Protein AF-B0Y4Z9-F1 (afdb_monomer)

Structure (mmCIF, N/CA/C/O backbone):
data_AF-B0Y4Z9-F1
#
_entry.id   AF-B0Y4Z9-F1
#
loop_
_atom_site.group_PDB
_atom_site.id
_atom_site.type_symbol
_atom_site.label_atom_id
_atom_site.label_alt_id
_atom_site.label_comp_id
_atom_site.label_asym_id
_atom_site.label_entity_id
_atom_site.label_seq_id
_atom_site.pdbx_PDB_ins_code
_atom_site.Cartn_x
_atom_site.Cartn_y
_atom_site.Cartn_z
_atom_site.occupancy
_atom_site.B_iso_or_equiv
_atom_site.auth_seq_id
_atom_site.auth_comp_id
_atom_site.auth_asym_id
_atom_site.auth_atom_id
_atom_site.pdbx_PDB_model_num
ATOM 1 N N . MET A 1 1 ? -0.821 -5.730 -24.242 1.00 44.69 1 MET A N 1
ATOM 2 C CA . MET A 1 1 ? -1.297 -4.709 -23.284 1.00 44.69 1 MET A CA 1
ATOM 3 C C . MET A 1 1 ? -0.772 -5.100 -21.916 1.00 44.69 1 MET A C 1
ATOM 5 O O . MET A 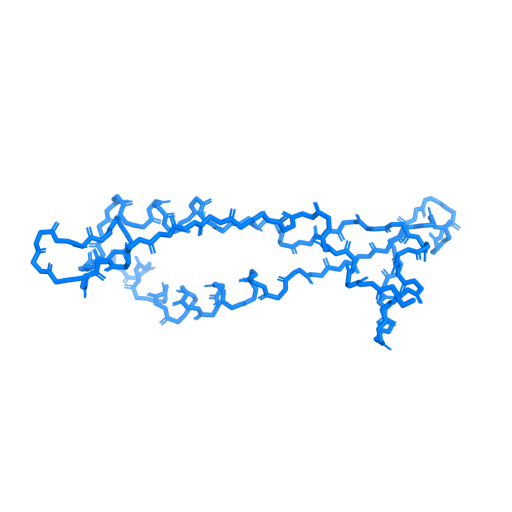1 1 ? -1.260 -6.067 -21.350 1.00 44.69 1 MET A O 1
ATOM 9 N N . GLY A 1 2 ? 0.310 -4.466 -21.462 1.00 55.00 2 GLY A N 1
ATOM 10 C CA . GLY A 1 2 ? 0.877 -4.750 -20.145 1.00 55.00 2 GLY A CA 1
ATOM 11 C C . GLY A 1 2 ? 0.027 -4.070 -19.082 1.00 55.00 2 GLY A C 1
ATOM 12 O O . GLY A 1 2 ? -0.102 -2.851 -19.103 1.00 55.00 2 GLY A O 1
ATOM 13 N N . LEU A 1 3 ? -0.588 -4.862 -18.209 1.00 69.44 3 LEU A N 1
ATOM 14 C CA . LEU A 1 3 ? -1.225 -4.368 -16.991 1.00 69.44 3 LEU A CA 1
ATOM 15 C C . LEU A 1 3 ? -0.150 -3.734 -16.081 1.00 69.44 3 LEU A C 1
ATOM 17 O O . LEU A 1 3 ? 1.046 -3.968 -16.279 1.00 69.44 3 LEU A O 1
ATOM 21 N N . ALA A 1 4 ? -0.564 -2.894 -15.129 1.00 72.06 4 ALA A N 1
ATOM 22 C CA . ALA A 1 4 ? 0.349 -2.177 -14.234 1.00 72.06 4 ALA A CA 1
ATOM 23 C C . 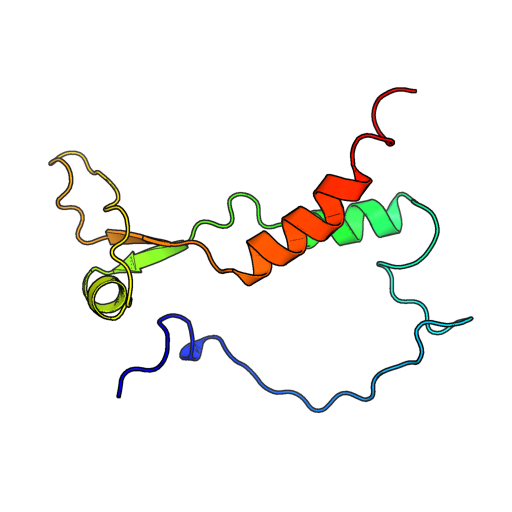ALA A 1 4 ? 1.346 -3.134 -13.529 1.00 72.06 4 ALA A C 1
ATOM 25 O O . ALA A 1 4 ? 0.981 -4.281 -13.273 1.00 72.06 4 ALA A O 1
ATOM 26 N N . PRO A 1 5 ? 2.568 -2.694 -13.159 1.00 72.31 5 PRO A N 1
ATOM 27 C CA . PRO A 1 5 ? 3.619 -3.567 -12.605 1.00 72.31 5 PRO A CA 1
ATOM 28 C C . PRO A 1 5 ? 3.287 -4.380 -11.342 1.00 72.31 5 PRO A C 1
ATOM 30 O O . PRO A 1 5 ? 4.081 -5.228 -10.970 1.00 72.31 5 PRO A O 1
ATOM 33 N N . ALA A 1 6 ? 2.161 -4.118 -10.673 1.00 79.38 6 ALA A N 1
ATOM 34 C CA . ALA A 1 6 ? 1.708 -4.854 -9.488 1.00 79.38 6 ALA A CA 1
ATOM 35 C C . ALA A 1 6 ? 0.421 -5.668 -9.735 1.00 79.38 6 ALA A C 1
ATOM 37 O O . ALA A 1 6 ? -0.238 -6.098 -8.789 1.00 79.38 6 ALA A O 1
ATOM 38 N N . GLN A 1 7 ? 0.012 -5.852 -10.992 1.00 82.88 7 GLN A N 1
ATOM 39 C CA . GLN A 1 7 ? -1.245 -6.519 -11.342 1.00 82.88 7 GLN A CA 1
ATOM 40 C C . GLN A 1 7 ? -1.343 -7.941 -10.772 1.00 82.88 7 GLN A C 1
ATOM 42 O O . GLN A 1 7 ? -2.391 -8.378 -10.301 1.00 82.88 7 GLN A O 1
ATOM 47 N N . ASP A 1 8 ? -0.239 -8.664 -10.827 1.00 84.44 8 ASP A N 1
ATOM 48 C CA . ASP A 1 8 ? -0.038 -10.022 -10.341 1.00 84.44 8 ASP A CA 1
ATOM 49 C C . ASP A 1 8 ? -0.091 -10.137 -8.809 1.00 84.44 8 ASP A C 1
ATOM 51 O O . ASP A 1 8 ? -0.274 -11.242 -8.288 1.00 84.44 8 ASP A O 1
ATOM 55 N N . ALA A 1 9 ? -0.046 -9.017 -8.080 1.00 83.38 9 ALA A N 1
ATOM 56 C CA . ALA A 1 9 ? -0.309 -8.969 -6.643 1.00 83.38 9 ALA A CA 1
ATOM 57 C C . ALA A 1 9 ? -1.811 -8.880 -6.301 1.00 83.38 9 ALA A C 1
ATOM 59 O O . ALA A 1 9 ? -2.199 -9.152 -5.165 1.00 83.38 9 ALA A O 1
ATOM 60 N N . ILE A 1 10 ? -2.681 -8.540 -7.261 1.00 85.00 10 ILE A N 1
ATOM 61 C CA . ILE A 1 10 ? -4.111 -8.326 -6.996 1.00 85.00 10 ILE A CA 1
ATOM 62 C C . ILE A 1 10 ? -4.816 -9.663 -6.730 1.00 85.00 10 ILE A C 1
ATOM 64 O O . ILE A 1 10 ? -4.669 -10.637 -7.474 1.00 85.00 10 ILE A O 1
ATOM 68 N N . ARG A 1 11 ? -5.611 -9.716 -5.657 1.00 89.31 11 ARG A N 1
ATOM 69 C CA . ARG A 1 11 ? -6.491 -10.841 -5.311 1.00 89.31 11 ARG A CA 1
ATOM 70 C C . ARG A 1 11 ? -7.881 -10.301 -4.994 1.00 89.31 11 ARG A C 1
ATOM 72 O O . ARG A 1 11 ? -8.012 -9.338 -4.245 1.00 89.31 11 ARG A O 1
ATOM 79 N N . TYR A 1 12 ? -8.913 -10.930 -5.548 1.00 91.00 12 TYR A N 1
ATOM 80 C CA . TYR A 1 12 ? -10.302 -10.528 -5.337 1.00 91.00 12 TYR A CA 1
ATOM 81 C C . TYR A 1 12 ? -10.959 -11.423 -4.290 1.00 91.00 12 TYR A C 1
ATOM 83 O O . TYR A 1 12 ? -10.784 -12.641 -4.308 1.00 91.00 12 TYR A O 1
ATOM 91 N N . LYS A 1 13 ? -11.742 -10.817 -3.398 1.00 93.50 13 LYS A N 1
ATOM 92 C CA . LYS A 1 13 ? -12.616 -11.529 -2.466 1.00 93.50 13 LYS A CA 1
ATOM 93 C C . LYS A 1 13 ? -13.977 -10.850 -2.410 1.00 93.50 13 LYS A C 1
ATOM 95 O O . LYS A 1 13 ? -14.056 -9.624 -2.413 1.00 93.50 13 LYS A O 1
ATOM 100 N N . ASN A 1 14 ? -15.030 -11.654 -2.311 1.00 95.81 14 ASN A N 1
ATOM 101 C CA . ASN A 1 14 ? -16.362 -11.144 -2.013 1.00 95.81 14 ASN A CA 1
ATOM 102 C C . ASN A 1 14 ? -16.438 -10.849 -0.516 1.00 95.81 14 ASN A C 1
ATOM 104 O O . ASN A 1 14 ? -16.165 -11.724 0.305 1.00 95.81 14 ASN A O 1
ATOM 108 N N . VAL A 1 15 ? -16.789 -9.615 -0.170 1.00 91.12 15 VAL A N 1
ATOM 109 C CA . VAL A 1 15 ? -16.980 -9.178 1.214 1.00 91.12 15 VAL A CA 1
ATOM 110 C C . VAL A 1 15 ? -18.315 -8.465 1.336 1.00 91.12 15 VAL A C 1
ATOM 112 O O . VAL A 1 15 ? -18.727 -7.745 0.429 1.00 91.12 15 VAL A O 1
ATOM 115 N N . VAL A 1 16 ? -18.988 -8.667 2.465 1.00 91.19 16 VAL A N 1
ATOM 116 C CA . VAL A 1 16 ? -20.135 -7.849 2.856 1.00 91.19 16 VAL A CA 1
ATOM 117 C C . VAL A 1 16 ? -19.585 -6.678 3.661 1.00 91.19 16 VAL A C 1
ATOM 119 O O . VAL A 1 16 ? -18.906 -6.889 4.664 1.00 91.19 16 VAL A O 1
ATOM 122 N N . PHE A 1 17 ? -19.844 -5.453 3.210 1.00 88.56 17 PHE A N 1
ATOM 123 C CA . PHE A 1 17 ? -19.458 -4.260 3.957 1.00 88.56 17 PHE A CA 1
ATOM 124 C C . PHE A 1 17 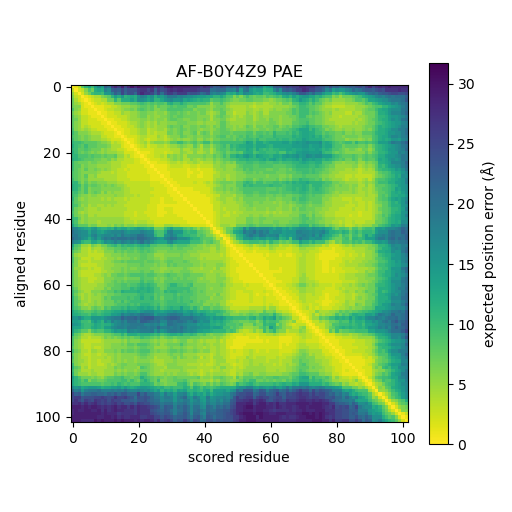? -20.351 -4.121 5.187 1.00 88.56 17 PHE A C 1
ATOM 126 O O . PHE A 1 17 ? -21.578 -4.167 5.084 1.00 88.56 17 PHE A O 1
ATOM 133 N N . ASN A 1 18 ? -19.727 -3.972 6.351 1.00 88.62 18 ASN A N 1
ATOM 134 C CA . ASN A 1 18 ? -20.435 -3.619 7.569 1.00 88.62 18 ASN A CA 1
ATOM 135 C C . ASN A 1 18 ? -20.656 -2.100 7.620 1.00 88.62 18 ASN A C 1
ATOM 137 O O . ASN A 1 18 ? -20.033 -1.336 6.883 1.00 88.62 18 ASN A O 1
ATOM 141 N N . SER A 1 19 ? -21.588 -1.657 8.461 1.00 89.44 19 SER A N 1
ATOM 142 C CA . SER A 1 19 ? -21.985 -0.247 8.488 1.00 89.44 19 SER A CA 1
ATOM 143 C C . SER A 1 19 ? -20.944 0.667 9.153 1.00 89.44 19 SER A C 1
ATOM 145 O O . SER A 1 19 ? -21.000 1.880 8.976 1.00 89.44 19 SER A O 1
ATOM 147 N N . GLY A 1 20 ? -20.010 0.099 9.926 1.00 88.12 20 GLY A N 1
ATOM 148 C CA . GLY A 1 20 ? -19.042 0.844 10.737 1.00 88.12 20 GLY A CA 1
ATOM 149 C C . GLY A 1 20 ? -19.637 1.487 11.998 1.00 88.12 20 GLY A C 1
ATOM 150 O O . GLY A 1 20 ? -18.932 2.202 12.710 1.00 88.12 20 GLY A O 1
ATOM 151 N N . TRP A 1 21 ? -20.916 1.241 12.301 1.00 88.44 21 TRP A N 1
ATOM 152 C CA . TRP A 1 21 ? -21.613 1.800 13.463 1.00 88.44 21 TRP A CA 1
ATOM 153 C C . TRP A 1 21 ? -21.777 0.780 14.592 1.00 88.44 21 TRP A C 1
ATOM 155 O O . TRP A 1 21 ? -21.776 -0.426 14.365 1.00 88.44 21 TRP A O 1
ATOM 165 N N . GLY A 1 22 ? -21.961 1.278 15.819 1.00 87.94 22 GLY A N 1
ATOM 166 C CA . GLY A 1 22 ? -22.221 0.436 16.988 1.00 87.94 22 GLY A CA 1
ATOM 167 C C . GLY A 1 22 ? -21.098 -0.567 17.257 1.00 87.94 22 GLY A C 1
ATOM 168 O O . GLY A 1 22 ? -19.936 -0.177 17.389 1.00 87.94 22 GLY A O 1
ATOM 169 N N . ASP A 1 23 ? -21.468 -1.842 17.329 1.00 88.19 23 ASP A N 1
ATOM 170 C CA . ASP A 1 23 ? -20.594 -3.006 17.508 1.00 88.19 23 ASP A CA 1
ATOM 171 C C . ASP A 1 23 ? -19.892 -3.455 16.211 1.00 88.19 23 ASP A C 1
ATOM 173 O O . ASP A 1 23 ? -19.040 -4.337 16.242 1.00 88.19 23 ASP A O 1
ATOM 177 N N . GLN A 1 24 ? -20.192 -2.825 15.071 1.00 90.75 24 GLN A N 1
ATOM 178 C CA . GLN A 1 24 ? -19.593 -3.143 13.770 1.00 90.75 24 GLN A CA 1
ATOM 179 C C . GLN A 1 24 ? -18.337 -2.321 13.448 1.00 90.75 24 GLN A C 1
ATOM 181 O O . GLN A 1 24 ? -17.880 -2.308 12.301 1.00 90.75 24 GLN A O 1
ATOM 186 N N . LYS A 1 25 ? -17.785 -1.600 14.428 1.00 90.38 25 LYS A N 1
ATOM 187 C CA . LYS A 1 25 ? -16.543 -0.841 14.259 1.00 90.38 25 LYS A CA 1
ATOM 188 C C . LYS A 1 25 ? -15.368 -1.786 14.018 1.00 90.38 25 LYS A C 1
ATOM 190 O O . LYS A 1 25 ? -15.221 -2.798 14.694 1.00 90.38 25 LYS A O 1
ATOM 195 N N . SER A 1 26 ? -14.515 -1.438 13.059 1.00 90.25 26 SER A N 1
ATOM 196 C CA . SER A 1 26 ? -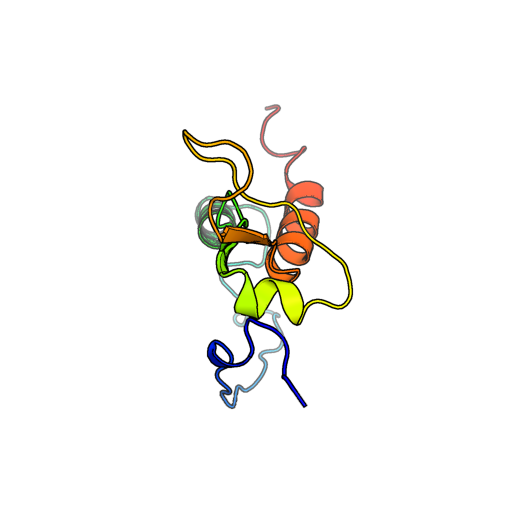13.221 -2.110 12.896 1.00 90.25 26 SER A CA 1
ATOM 197 C C . SER A 1 26 ? -12.230 -1.663 13.973 1.00 90.25 26 SER A C 1
ATOM 199 O O . SER A 1 26 ? -12.414 -0.600 14.565 1.00 90.25 26 SER A O 1
ATOM 201 N N . ILE A 1 27 ? -11.125 -2.395 14.120 1.00 92.00 27 ILE A N 1
ATOM 202 C CA . ILE A 1 27 ? -9.998 -2.028 14.997 1.00 92.00 27 ILE A CA 1
ATOM 203 C C . ILE A 1 27 ? -9.397 -0.648 14.678 1.00 92.00 27 ILE A C 1
ATOM 205 O O . ILE A 1 27 ? -8.772 -0.039 15.529 1.00 92.00 27 ILE A O 1
ATOM 209 N N . TYR A 1 28 ? -9.624 -0.126 13.468 1.00 88.50 28 TYR A N 1
ATOM 210 C CA . TYR A 1 28 ? -9.122 1.172 13.010 1.00 88.50 28 TYR A CA 1
ATOM 211 C C . TYR A 1 28 ? -10.032 2.360 13.367 1.00 88.50 28 TYR A C 1
ATOM 213 O O . TYR A 1 28 ? -9.722 3.498 13.017 1.00 88.50 28 TYR A O 1
ATOM 221 N N . MET A 1 29 ? -11.191 2.115 13.989 1.00 88.56 29 MET A N 1
ATOM 222 C CA . MET A 1 29 ? -12.233 3.123 14.220 1.00 88.56 29 MET A CA 1
ATOM 223 C C . MET A 1 29 ? -12.367 3.499 15.698 1.00 88.56 29 MET A C 1
ATOM 225 O O . MET A 1 29 ? -12.207 2.668 16.586 1.00 88.56 29 MET A O 1
ATOM 229 N N . GLY A 1 30 ? -12.804 4.735 15.952 1.00 87.25 30 GLY A N 1
ATOM 230 C CA . GLY A 1 30 ? -13.085 5.253 17.294 1.00 87.25 30 GLY A CA 1
ATOM 231 C C . GLY A 1 30 ? -12.091 6.328 17.742 1.00 87.25 30 GLY A C 1
ATOM 232 O O . GLY A 1 30 ? -11.262 6.761 16.944 1.00 87.25 30 GLY A O 1
ATOM 233 N N . PRO A 1 31 ? -12.202 6.806 18.995 1.00 86.81 31 PRO A N 1
ATOM 234 C CA . PRO A 1 31 ? -11.191 7.672 19.595 1.00 86.81 31 PRO A CA 1
ATOM 235 C C . PRO A 1 31 ? -9.828 6.964 19.646 1.00 86.81 31 PRO A C 1
ATOM 237 O O . PRO A 1 31 ? -9.821 5.739 19.778 1.00 86.81 31 PRO A O 1
ATOM 240 N N . PRO A 1 32 ? -8.699 7.692 19.592 1.00 86.06 32 PRO A N 1
ATOM 241 C CA . PRO A 1 32 ? -7.369 7.096 19.704 1.00 86.06 32 PRO A CA 1
ATOM 242 C C . PRO A 1 32 ? -7.231 6.204 20.943 1.00 86.06 32 PRO A C 1
ATOM 244 O O . PRO A 1 32 ? -7.650 6.574 22.043 1.00 86.06 32 PRO A O 1
ATOM 247 N N . SER A 1 33 ? -6.650 5.028 20.750 1.00 88.50 33 SER A N 1
ATOM 248 C CA . SER A 1 33 ? -6.334 4.042 21.777 1.00 88.50 33 SER A CA 1
ATOM 249 C C . SER A 1 33 ? -5.029 3.344 21.407 1.00 88.50 33 SER A C 1
ATOM 251 O O . SER A 1 33 ? -4.616 3.366 20.252 1.00 88.50 33 SER A O 1
ATOM 253 N N . GLU A 1 34 ? -4.390 2.686 22.373 1.00 91.62 34 GLU A N 1
ATOM 254 C CA . GLU A 1 34 ? -3.174 1.909 22.099 1.00 91.62 34 GLU A CA 1
ATOM 255 C C . GLU A 1 34 ? -3.402 0.880 20.980 1.00 91.62 34 GLU A C 1
ATOM 257 O O . GLU A 1 34 ? -2.613 0.765 20.050 1.00 91.62 34 GLU A O 1
ATOM 262 N N . GLU A 1 35 ? -4.539 0.182 21.026 1.00 91.75 35 GLU A N 1
ATOM 263 C CA . GLU A 1 35 ? -4.882 -0.862 20.062 1.00 91.75 35 GLU A CA 1
ATOM 264 C C . GLU A 1 35 ? -5.098 -0.312 18.647 1.00 91.75 35 GLU A C 1
ATOM 266 O O . GLU A 1 35 ? -4.593 -0.890 17.685 1.00 91.75 35 GLU A O 1
ATOM 271 N N . ASN A 1 36 ? -5.829 0.799 18.493 1.00 88.94 36 ASN A N 1
ATOM 272 C CA . ASN A 1 36 ? -6.081 1.334 17.157 1.00 88.94 36 ASN A CA 1
ATOM 273 C C . ASN A 1 36 ? -4.861 2.053 16.578 1.00 88.94 36 ASN A C 1
ATOM 275 O O . ASN A 1 36 ? -4.628 1.938 15.376 1.00 88.94 36 ASN A O 1
ATOM 279 N N . ASN A 1 37 ? -4.057 2.714 17.413 1.00 86.38 37 ASN A N 1
ATOM 280 C CA . ASN A 1 37 ? -2.797 3.317 16.997 1.00 86.38 37 ASN A CA 1
ATOM 281 C C . ASN A 1 37 ? -1.840 2.229 16.508 1.00 86.38 37 ASN A C 1
ATOM 283 O O . ASN A 1 37 ? -1.345 2.331 15.390 1.00 86.38 37 ASN A O 1
ATOM 287 N N . GLN A 1 38 ? -1.687 1.139 17.268 1.00 88.31 38 GLN A N 1
ATOM 288 C CA . GLN A 1 38 ? -0.855 0.012 16.850 1.00 88.31 38 GLN A CA 1
ATOM 289 C C . GLN A 1 38 ? -1.377 -0.632 15.561 1.00 88.31 38 GLN A C 1
ATOM 291 O O . GLN A 1 38 ? -0.596 -0.921 14.659 1.00 88.31 38 GLN A O 1
ATOM 296 N N . ALA A 1 39 ? -2.695 -0.816 15.427 1.00 89.25 39 ALA A N 1
ATOM 297 C CA . ALA A 1 39 ? -3.272 -1.353 14.198 1.00 89.25 39 ALA A CA 1
ATOM 298 C C . ALA A 1 39 ? -2.961 -0.457 12.985 1.00 89.25 39 ALA A C 1
ATOM 300 O O . ALA A 1 39 ? -2.629 -0.966 11.911 1.00 89.25 39 ALA A O 1
ATOM 301 N N . TRP A 1 40 ? -3.063 0.867 13.141 1.00 85.56 40 TRP A N 1
ATOM 302 C CA . TRP A 1 40 ? -2.688 1.826 12.103 1.00 85.56 40 TRP A CA 1
ATOM 303 C C . TRP A 1 40 ? -1.188 1.792 11.801 1.00 85.56 40 TRP A C 1
ATOM 305 O O . TRP A 1 40 ? -0.827 1.796 10.623 1.00 85.56 40 TRP A O 1
ATOM 315 N N . ASP A 1 41 ? -0.329 1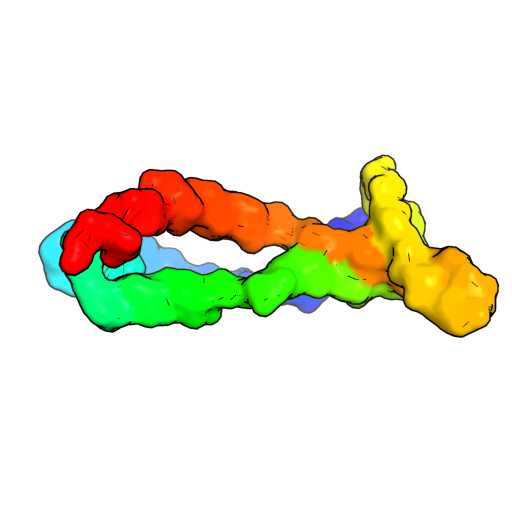.708 12.813 1.00 81.88 41 ASP A N 1
ATOM 316 C CA . ASP A 1 41 ? 1.126 1.622 12.652 1.00 81.88 41 ASP A CA 1
ATOM 317 C C . ASP A 1 41 ? 1.542 0.341 11.916 1.00 81.88 41 ASP A C 1
ATOM 319 O O . ASP A 1 41 ? 2.329 0.405 10.971 1.00 81.88 41 ASP A O 1
ATOM 323 N N . ASP A 1 42 ? 0.931 -0.800 12.242 1.00 84.50 42 ASP A N 1
ATOM 324 C CA . ASP A 1 42 ? 1.170 -2.085 11.569 1.00 84.50 42 ASP A CA 1
ATOM 325 C C . ASP A 1 42 ? 0.776 -2.058 10.080 1.00 84.50 42 ASP A C 1
ATOM 327 O O . ASP A 1 42 ? 1.305 -2.821 9.265 1.00 84.50 42 ASP A O 1
ATOM 331 N N . LEU A 1 43 ? -0.155 -1.175 9.702 1.00 78.88 43 LEU A N 1
ATOM 332 C CA . LEU A 1 43 ? -0.563 -0.973 8.312 1.00 78.88 43 LEU A CA 1
ATOM 333 C C . LEU A 1 43 ? 0.472 -0.155 7.513 1.00 78.88 43 LEU A C 1
ATOM 335 O O . LEU A 1 43 ? 0.528 -0.259 6.281 1.00 78.88 43 LEU A O 1
ATOM 339 N N . HIS A 1 44 ? 1.280 0.667 8.194 1.00 65.56 44 HIS A N 1
ATOM 340 C CA . HIS A 1 44 ? 2.300 1.506 7.575 1.00 65.56 44 HIS A CA 1
ATOM 341 C C . HIS A 1 44 ? 3.585 0.719 7.349 1.00 65.56 44 HIS A C 1
ATOM 343 O O . HIS A 1 44 ? 4.428 0.556 8.225 1.00 65.56 44 HIS A O 1
ATOM 349 N N . VAL A 1 45 ? 3.809 0.317 6.103 1.00 61.88 45 VAL A N 1
ATOM 350 C CA . VAL A 1 45 ? 5.101 -0.237 5.690 1.00 61.88 45 VAL A CA 1
ATOM 351 C C . VAL A 1 45 ? 6.019 0.924 5.314 1.00 61.88 45 VAL A C 1
ATOM 353 O O . VAL A 1 45 ? 6.108 1.316 4.153 1.00 61.88 45 VAL A O 1
ATOM 356 N N . ALA A 1 46 ? 6.666 1.541 6.302 1.00 58.53 46 ALA A N 1
ATOM 357 C CA . ALA A 1 46 ? 7.738 2.497 6.047 1.00 58.53 46 ALA A CA 1
ATOM 358 C C . ALA A 1 46 ? 9.086 1.754 5.908 1.00 58.53 46 ALA A C 1
ATOM 360 O O . ALA A 1 46 ? 9.450 1.005 6.814 1.00 58.53 46 ALA A O 1
ATOM 361 N N . PRO A 1 47 ? 9.865 1.967 4.825 1.00 58.62 47 PRO A N 1
ATOM 362 C CA . PRO A 1 47 ? 9.569 2.793 3.655 1.00 58.62 47 PRO A CA 1
ATOM 363 C C . PRO A 1 47 ? 8.705 2.056 2.616 1.00 58.62 47 PRO A C 1
ATOM 365 O O . PRO A 1 47 ? 9.027 0.947 2.195 1.00 58.62 47 PRO A O 1
ATOM 368 N N . ALA A 1 48 ? 7.671 2.737 2.110 1.00 68.88 48 ALA A N 1
ATOM 369 C CA . ALA A 1 48 ? 6.722 2.246 1.100 1.00 68.88 48 ALA A CA 1
ATOM 370 C C . ALA A 1 48 ? 7.315 2.177 -0.325 1.00 68.88 48 ALA A C 1
ATOM 372 O O . ALA A 1 48 ? 6.630 2.386 -1.331 1.00 68.88 48 ALA A O 1
ATOM 373 N N . MET A 1 49 ? 8.624 1.953 -0.408 1.00 81.81 49 MET A N 1
ATOM 374 C CA . MET A 1 49 ? 9.407 1.993 -1.629 1.00 81.81 49 MET A CA 1
ATOM 375 C C . MET A 1 49 ? 9.739 0.568 -2.054 1.00 81.81 49 MET A C 1
ATOM 377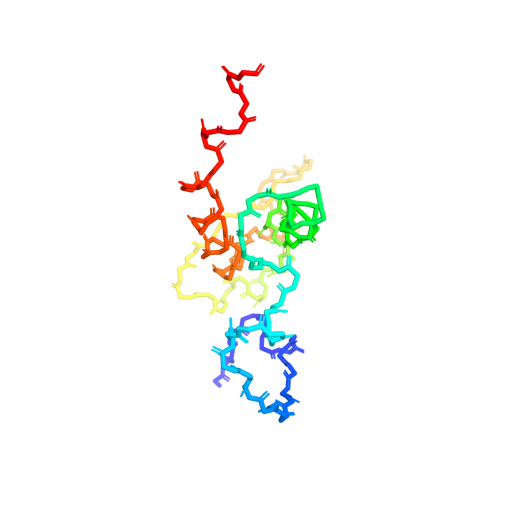 O O . MET A 1 49 ? 10.343 -0.202 -1.310 1.00 81.81 49 MET A O 1
ATOM 381 N N . VAL A 1 50 ? 9.350 0.223 -3.273 1.00 85.44 50 VAL A N 1
ATOM 382 C CA . VAL A 1 50 ? 9.495 -1.111 -3.848 1.00 85.44 50 VAL A CA 1
ATOM 383 C C . VAL A 1 50 ? 10.558 -1.076 -4.939 1.00 85.44 50 VAL A C 1
ATOM 385 O O . VAL A 1 50 ? 10.621 -0.153 -5.752 1.00 85.44 50 VAL A O 1
ATOM 388 N N . LYS A 1 51 ? 11.403 -2.106 -4.958 1.00 89.19 51 LYS A N 1
ATOM 389 C CA . LYS A 1 51 ? 12.401 -2.333 -6.004 1.00 89.19 51 LYS A CA 1
ATOM 390 C C . LYS A 1 51 ? 11.780 -3.135 -7.146 1.00 89.19 51 LYS A C 1
ATOM 392 O O . LYS A 1 51 ? 11.289 -4.234 -6.905 1.00 89.19 51 LYS A O 1
ATOM 397 N N . ILE A 1 52 ? 11.894 -2.640 -8.377 1.00 89.62 52 ILE A N 1
ATOM 398 C CA . ILE A 1 52 ? 11.454 -3.341 -9.595 1.00 89.62 52 ILE A CA 1
ATOM 399 C C . ILE A 1 52 ? 12.595 -3.468 -10.616 1.00 89.62 52 ILE A C 1
ATOM 401 O O . ILE A 1 52 ? 13.500 -2.626 -10.627 1.00 89.62 52 ILE A O 1
ATOM 405 N N . PRO A 1 53 ? 12.598 -4.499 -11.478 1.00 91.81 53 PRO A N 1
ATOM 406 C CA . PRO A 1 53 ? 13.571 -4.614 -12.560 1.00 91.81 53 PRO A CA 1
ATOM 407 C C . PRO A 1 53 ? 13.300 -3.600 -13.682 1.00 91.81 53 PRO A C 1
ATOM 409 O O . PRO A 1 53 ? 12.178 -3.121 -13.871 1.00 91.81 53 PRO A O 1
ATOM 412 N N . ALA A 1 54 ? 14.325 -3.320 -14.488 1.00 90.94 54 ALA A N 1
ATOM 413 C CA . ALA A 1 54 ? 14.246 -2.422 -15.644 1.00 90.94 54 ALA A CA 1
ATOM 414 C C . ALA A 1 54 ? 13.109 -2.768 -16.624 1.00 90.94 54 ALA A C 1
ATOM 416 O O . ALA A 1 54 ? 12.483 -1.872 -17.188 1.00 90.94 54 ALA A O 1
ATOM 417 N N . SER A 1 55 ? 12.809 -4.060 -16.798 1.00 89.88 55 SER A N 1
ATOM 418 C CA . SER A 1 55 ? 11.725 -4.541 -17.662 1.00 89.88 55 SER A CA 1
ATOM 419 C C . SER A 1 55 ? 10.341 -4.085 -17.205 1.00 89.88 55 SER A C 1
ATOM 421 O O . SER A 1 55 ? 9.466 -3.876 -18.042 1.00 89.88 55 SER A O 1
ATOM 423 N N . ASP A 1 56 ? 10.136 -3.924 -15.898 1.00 89.25 56 ASP A N 1
ATOM 424 C CA . ASP A 1 56 ? 8.876 -3.433 -15.340 1.00 89.25 56 ASP A CA 1
ATOM 425 C C . ASP A 1 56 ? 8.851 -1.909 -15.283 1.00 89.25 56 ASP A C 1
ATOM 427 O O . ASP A 1 56 ? 7.827 -1.303 -15.593 1.00 89.25 56 ASP A O 1
ATOM 431 N N . ALA A 1 57 ? 9.993 -1.277 -14.998 1.00 90.12 57 ALA A N 1
ATOM 432 C CA . ALA A 1 57 ? 10.122 0.177 -15.057 1.00 90.12 57 ALA A CA 1
ATOM 433 C C . ALA A 1 57 ? 9.827 0.723 -16.466 1.00 90.12 57 ALA A C 1
ATOM 435 O O . ALA A 1 57 ? 9.198 1.769 -16.603 1.00 90.12 57 ALA A O 1
ATOM 436 N N . ALA A 1 58 ? 10.205 -0.015 -17.516 1.00 89.38 58 ALA A N 1
ATOM 437 C CA . ALA A 1 58 ? 9.903 0.326 -18.907 1.00 89.38 58 ALA A CA 1
ATOM 438 C C . ALA A 1 58 ? 8.399 0.303 -19.247 1.00 89.38 58 ALA A C 1
ATOM 440 O O . ALA A 1 58 ? 8.000 0.861 -20.268 1.00 89.38 58 ALA A O 1
ATOM 441 N N . LYS A 1 59 ? 7.562 -0.333 -18.413 1.00 86.69 59 LYS A N 1
ATOM 442 C CA . LYS A 1 59 ? 6.099 -0.370 -18.579 1.00 86.69 59 LYS A CA 1
ATOM 443 C C . LYS A 1 59 ? 5.401 0.824 -17.918 1.00 86.69 59 LYS A C 1
ATOM 445 O O . LYS A 1 59 ? 4.199 0.995 -18.108 1.00 86.69 59 LYS A O 1
ATOM 450 N N . LEU A 1 60 ? 6.113 1.624 -17.120 1.00 86.38 60 LEU A N 1
ATOM 451 C CA . LEU A 1 60 ? 5.545 2.789 -16.444 1.00 86.38 60 LEU A CA 1
ATOM 452 C C . LEU A 1 60 ? 5.283 3.923 -17.441 1.00 86.38 60 LEU A C 1
ATOM 454 O O . LEU A 1 60 ? 6.109 4.208 -18.305 1.00 86.38 60 LEU A O 1
ATOM 458 N N . VAL A 1 61 ? 4.154 4.617 -17.273 1.00 86.62 61 VAL A N 1
ATOM 459 C CA . VAL A 1 61 ? 3.829 5.826 -18.054 1.00 86.62 61 VAL A CA 1
ATOM 460 C C . VAL A 1 61 ? 4.851 6.932 -17.781 1.00 86.62 61 VAL A C 1
ATOM 462 O O . VAL A 1 61 ? 5.340 7.576 -18.705 1.00 86.62 61 VAL A O 1
ATOM 465 N N . ASN A 1 62 ? 5.203 7.114 -16.505 1.00 88.19 62 ASN A N 1
ATOM 466 C CA . ASN A 1 62 ? 6.212 8.066 -16.062 1.00 88.19 62 ASN A CA 1
ATOM 467 C C . ASN A 1 62 ? 7.502 7.337 -15.697 1.00 88.19 62 ASN A C 1
ATOM 469 O O . ASN A 1 62 ? 7.481 6.300 -15.032 1.00 88.19 62 ASN A O 1
ATOM 473 N N . LYS A 1 63 ? 8.638 7.909 -16.101 1.00 88.06 63 LYS A N 1
ATOM 474 C CA . LYS A 1 63 ? 9.951 7.381 -15.726 1.00 88.06 63 LYS A CA 1
ATOM 475 C C . LYS A 1 63 ? 10.150 7.495 -14.221 1.00 88.06 63 LYS A C 1
ATOM 477 O O . LYS A 1 63 ? 9.717 8.460 -13.598 1.00 88.06 63 LYS A O 1
ATOM 482 N N . THR A 1 64 ? 10.870 6.527 -13.677 1.00 90.81 64 THR A N 1
ATOM 483 C CA . THR A 1 64 ? 11.265 6.514 -12.274 1.00 90.81 64 THR A CA 1
ATOM 484 C C . THR A 1 64 ? 12.790 6.504 -12.129 1.00 90.81 64 THR A C 1
ATOM 486 O O . THR A 1 64 ? 13.521 6.451 -13.122 1.00 90.81 64 THR A O 1
ATOM 489 N N . ILE A 1 65 ? 13.275 6.571 -10.892 1.00 90.69 65 ILE A N 1
ATOM 490 C CA . ILE A 1 65 ? 14.695 6.675 -10.565 1.00 90.69 65 ILE A CA 1
ATOM 491 C C . ILE A 1 65 ? 15.380 5.296 -10.519 1.00 90.69 65 ILE A C 1
ATOM 493 O O . ILE A 1 65 ? 14.833 4.354 -9.934 1.00 90.69 65 ILE A O 1
ATOM 497 N N . PRO A 1 66 ? 16.574 5.150 -11.123 1.00 92.50 66 PRO A N 1
ATOM 498 C CA . PRO A 1 66 ? 17.385 3.949 -10.973 1.00 92.50 66 PRO A CA 1
ATOM 499 C C . PRO A 1 66 ? 18.001 3.890 -9.572 1.00 92.50 66 PRO A C 1
ATOM 501 O O . PRO A 1 66 ? 18.425 4.905 -9.018 1.00 92.50 66 PRO A O 1
ATOM 504 N N . ILE A 1 67 ? 18.098 2.686 -9.015 1.00 91.19 67 ILE A N 1
ATOM 505 C CA . ILE A 1 67 ? 18.787 2.450 -7.745 1.00 91.19 67 ILE A CA 1
ATOM 506 C C . ILE A 1 67 ? 20.294 2.369 -8.035 1.00 91.19 67 ILE A C 1
ATOM 508 O O . ILE A 1 67 ? 20.690 1.559 -8.873 1.00 91.19 67 ILE A O 1
ATOM 512 N N . PRO A 1 68 ? 21.156 3.175 -7.396 1.00 88.44 68 PRO A N 1
ATOM 513 C CA . PRO A 1 68 ? 22.594 3.114 -7.637 1.00 88.44 68 PRO A CA 1
ATOM 514 C C . PRO A 1 68 ? 23.226 1.830 -7.071 1.00 88.44 68 PRO A C 1
ATOM 516 O O . PRO A 1 68 ? 22.736 1.244 -6.105 1.00 88.44 68 PRO A O 1
ATOM 519 N N . ASN A 1 69 ? 24.342 1.405 -7.661 1.00 86.25 69 ASN A N 1
ATOM 520 C CA . ASN A 1 69 ? 25.227 0.363 -7.140 1.00 86.25 69 ASN A CA 1
ATOM 521 C C . ASN A 1 69 ? 26.699 0.822 -7.200 1.00 86.25 69 ASN A C 1
ATOM 523 O O . ASN A 1 69 ? 26.994 1.956 -7.576 1.00 86.25 69 ASN A O 1
ATOM 527 N N . ALA A 1 70 ? 27.638 -0.065 -6.850 1.00 83.38 70 ALA A N 1
ATOM 528 C CA . ALA A 1 70 ? 29.077 0.226 -6.867 1.00 83.38 70 ALA A CA 1
ATOM 529 C C . ALA A 1 70 ? 29.621 0.668 -8.245 1.00 83.38 70 ALA A C 1
ATOM 531 O O . ALA A 1 70 ? 30.692 1.259 -8.321 1.00 83.38 70 ALA A O 1
ATOM 532 N N . SER A 1 71 ? 28.886 0.406 -9.328 1.00 76.88 71 SER A N 1
ATOM 533 C CA . SER A 1 71 ? 29.228 0.778 -10.705 1.00 76.88 71 SER A CA 1
ATOM 534 C C . SER A 1 71 ? 28.399 1.963 -11.229 1.00 76.88 71 SER A C 1
ATOM 536 O O . SER A 1 71 ? 28.353 2.197 -12.436 1.00 76.88 71 SER A O 1
ATOM 538 N N . GLY A 1 72 ? 27.735 2.718 -10.345 1.00 81.06 72 GLY A N 1
ATOM 539 C CA . GLY A 1 72 ? 26.913 3.879 -10.693 1.00 81.06 72 GLY A CA 1
ATOM 540 C C . GLY A 1 72 ? 25.425 3.545 -10.840 1.00 81.06 72 GLY A C 1
ATOM 541 O O . GLY A 1 72 ? 24.883 2.714 -10.121 1.00 81.06 72 GLY A O 1
ATOM 542 N N . TYR A 1 73 ? 24.728 4.208 -11.765 1.00 79.19 73 TYR A N 1
ATOM 543 C CA . TYR A 1 73 ? 23.265 4.100 -11.921 1.00 79.19 73 TYR A CA 1
ATOM 544 C C . TYR A 1 73 ? 22.802 2.937 -12.819 1.00 79.19 73 TYR A C 1
ATOM 546 O O . TYR A 1 73 ? 21.660 2.923 -13.270 1.00 79.19 73 TYR A O 1
ATOM 554 N N . ASN A 1 74 ? 23.667 1.953 -13.088 1.00 74.69 74 ASN A N 1
ATOM 555 C CA . ASN A 1 74 ? 23.374 0.830 -13.985 1.00 74.69 74 ASN A CA 1
ATOM 556 C C . ASN A 1 74 ? 23.089 -0.479 -13.227 1.00 74.69 74 ASN A C 1
ATOM 558 O O . ASN A 1 74 ? 23.592 -1.542 -13.582 1.00 74.69 74 ASN A O 1
ATOM 562 N N . SER A 1 75 ? 22.311 -0.418 -12.145 1.00 82.62 75 SER A N 1
ATOM 563 C CA . SER A 1 75 ? 21.986 -1.615 -11.353 1.00 82.62 75 SER A CA 1
ATOM 564 C C . SER A 1 75 ? 20.981 -2.552 -12.025 1.00 82.62 75 SER A C 1
ATOM 566 O O . SER A 1 75 ? 20.814 -3.682 -11.574 1.00 82.62 75 SER A O 1
ATOM 568 N N . GLY A 1 76 ? 20.280 -2.081 -13.061 1.00 89.38 76 GLY A N 1
ATOM 569 C CA . GLY A 1 76 ? 19.136 -2.780 -13.649 1.00 89.38 76 GLY A CA 1
ATOM 570 C C . GLY A 1 76 ? 17.877 -2.749 -12.774 1.00 89.38 76 GLY A C 1
ATOM 571 O O . GLY A 1 76 ? 16.868 -3.346 -13.151 1.00 89.38 76 GLY A O 1
ATOM 572 N N . TYR A 1 77 ? 17.911 -2.042 -11.640 1.00 91.94 77 TYR A N 1
ATOM 573 C CA . TYR A 1 77 ? 16.793 -1.900 -10.716 1.00 91.94 77 TYR A CA 1
ATOM 574 C C . TYR A 1 77 ? 16.373 -0.446 -10.554 1.00 91.94 77 TYR A C 1
ATOM 576 O O . TYR A 1 77 ? 17.187 0.478 -10.583 1.00 91.94 77 TYR A O 1
ATOM 584 N N . TYR A 1 78 ? 15.080 -0.267 -10.335 1.00 92.88 78 TYR A N 1
ATOM 585 C CA . TYR A 1 78 ? 14.422 1.020 -10.222 1.00 92.88 78 TYR A CA 1
ATOM 586 C C . TYR A 1 78 ? 13.547 1.049 -8.976 1.00 92.88 78 TYR A C 1
ATOM 588 O O . TYR A 1 78 ? 13.061 0.011 -8.518 1.00 92.88 78 TYR A O 1
ATOM 596 N N . LE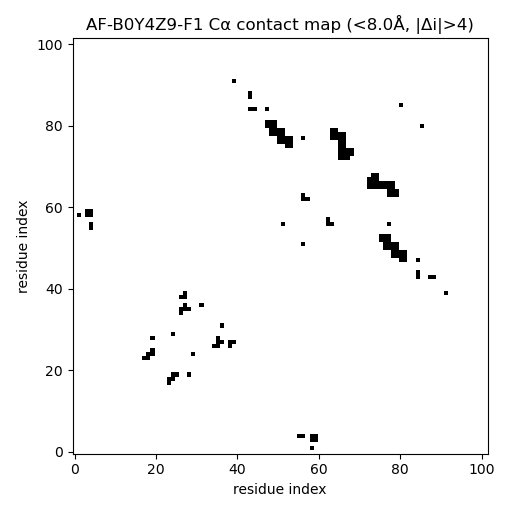U A 1 79 ? 13.363 2.242 -8.425 1.00 91.12 79 LEU A N 1
ATOM 597 C CA . LEU A 1 79 ? 12.531 2.460 -7.249 1.00 91.12 79 LEU A CA 1
ATOM 598 C C . LEU A 1 79 ? 11.121 2.874 -7.679 1.00 91.12 79 LEU A C 1
ATOM 600 O O . LEU A 1 79 ? 10.988 3.695 -8.578 1.00 91.12 79 LEU A O 1
ATOM 604 N N . ILE A 1 80 ? 10.072 2.356 -7.048 1.00 88.50 80 ILE A N 1
ATOM 605 C CA . ILE A 1 80 ? 8.690 2.841 -7.219 1.00 88.50 80 ILE A CA 1
ATOM 606 C C . ILE A 1 80 ? 7.973 2.907 -5.875 1.00 88.50 80 ILE A C 1
ATOM 608 O O . ILE A 1 80 ? 8.317 2.170 -4.957 1.00 88.50 80 ILE A O 1
ATOM 612 N N . GLY A 1 81 ? 6.956 3.758 -5.762 1.00 86.19 81 GLY A N 1
ATOM 613 C CA . GLY A 1 81 ? 6.008 3.732 -4.647 1.00 86.19 81 GLY A CA 1
ATOM 614 C C . GLY A 1 81 ? 4.665 3.175 -5.107 1.00 86.19 81 GLY A C 1
ATOM 615 O O . GLY A 1 81 ? 4.225 3.486 -6.215 1.00 86.19 81 GLY A O 1
ATOM 616 N N . LEU A 1 82 ? 4.011 2.363 -4.275 1.00 84.12 82 LEU A N 1
ATOM 617 C CA . LEU A 1 82 ? 2.609 2.006 -4.504 1.00 84.12 82 LEU A CA 1
ATOM 618 C C . LEU A 1 82 ? 1.719 3.107 -3.926 1.00 84.12 82 LEU A C 1
ATOM 620 O O . LEU A 1 82 ? 1.812 3.418 -2.740 1.00 84.12 82 LEU A O 1
ATOM 624 N N . ASP A 1 83 ? 0.836 3.667 -4.755 1.00 81.38 83 ASP A N 1
ATOM 625 C CA . ASP A 1 83 ? -0.008 4.811 -4.382 1.00 81.38 83 ASP A CA 1
ATOM 626 C C . ASP A 1 83 ? -0.918 4.528 -3.172 1.00 81.38 83 ASP A C 1
ATOM 628 O O . ASP A 1 83 ? -1.198 5.423 -2.384 1.00 81.38 83 ASP A O 1
ATOM 632 N N . VAL A 1 84 ? -1.291 3.264 -2.939 1.00 80.75 84 VAL A N 1
ATOM 633 C CA . VAL A 1 84 ? -2.044 2.855 -1.740 1.00 80.75 84 VAL A CA 1
ATOM 634 C C . VAL A 1 84 ? -1.359 3.294 -0.440 1.00 80.75 84 VAL A C 1
ATOM 636 O O . VAL A 1 84 ? -2.030 3.734 0.487 1.00 80.75 84 VAL A O 1
ATOM 639 N N . PHE A 1 85 ? -0.025 3.259 -0.375 1.00 80.00 85 PHE A N 1
ATOM 640 C CA . PHE A 1 85 ? 0.704 3.686 0.820 1.00 80.00 85 PHE A CA 1
ATOM 641 C C . PHE A 1 85 ? 0.765 5.210 0.964 1.00 80.00 85 PHE A C 1
ATOM 643 O O . PHE A 1 85 ? 0.806 5.712 2.083 1.00 80.00 85 PHE A O 1
ATOM 650 N N . HIS A 1 86 ? 0.719 5.956 -0.144 1.00 76.81 86 HIS A N 1
ATOM 651 C CA . HIS A 1 86 ? 0.589 7.414 -0.116 1.00 76.81 86 HIS A CA 1
ATOM 652 C C . HIS A 1 86 ? -0.804 7.830 0.379 1.00 76.81 86 HIS A C 1
ATOM 654 O O . HIS A 1 86 ? -0.913 8.698 1.245 1.00 76.81 86 HIS A O 1
ATOM 660 N N . GLN A 1 87 ? -1.856 7.153 -0.090 1.00 78.25 87 GLN A N 1
ATOM 661 C CA . GLN A 1 87 ? -3.226 7.376 0.381 1.00 78.25 87 GLN A CA 1
ATOM 662 C C . GLN A 1 87 ? -3.364 7.093 1.889 1.00 78.25 87 GLN A C 1
ATOM 664 O O . GLN A 1 87 ? -3.970 7.886 2.610 1.00 78.25 87 GLN A O 1
ATOM 669 N N . LEU A 1 88 ? -2.757 6.005 2.379 1.00 78.06 88 LEU A N 1
ATOM 670 C CA . LEU A 1 88 ? -2.757 5.645 3.803 1.00 78.06 88 LEU A CA 1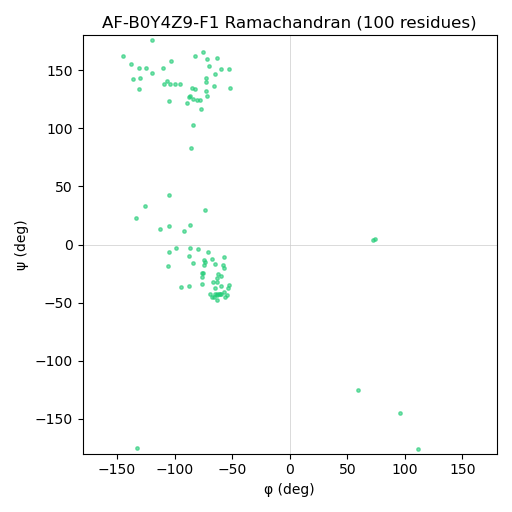
ATOM 671 C C . LEU A 1 88 ? -1.963 6.635 4.665 1.00 78.06 88 LEU A C 1
ATOM 673 O O . LEU A 1 88 ? -2.476 7.088 5.688 1.00 78.06 88 LEU A O 1
ATOM 677 N N . HIS A 1 89 ? -0.764 7.034 4.223 1.00 67.81 89 HIS A N 1
ATOM 678 C CA . HIS A 1 89 ? 0.043 8.035 4.924 1.00 67.81 89 HIS A CA 1
ATOM 679 C C . HIS A 1 89 ? -0.736 9.336 5.120 1.00 67.81 89 HIS A C 1
ATOM 681 O O . HIS A 1 89 ? -0.721 9.886 6.213 1.00 67.81 89 HIS A O 1
ATOM 687 N N . CYS A 1 90 ? -1.429 9.845 4.097 1.00 67.94 90 CYS A N 1
ATOM 688 C CA . CYS A 1 90 ? -2.191 11.087 4.236 1.00 67.94 90 CYS A CA 1
ATOM 689 C C . CYS A 1 90 ? -3.379 10.944 5.195 1.00 67.94 90 CYS A C 1
ATOM 691 O O . CYS A 1 90 ? -3.708 11.901 5.890 1.00 67.94 90 CYS A O 1
ATOM 693 N N . LEU A 1 91 ? -4.003 9.769 5.284 1.00 72.38 91 LEU A N 1
ATOM 694 C CA . LEU A 1 91 ? -5.083 9.544 6.243 1.00 72.38 91 LEU A CA 1
ATOM 695 C C . LEU A 1 91 ? -4.585 9.623 7.698 1.00 72.38 91 LEU A C 1
ATOM 697 O O . LEU A 1 91 ? -5.284 10.171 8.546 1.00 72.38 91 LEU A O 1
ATOM 701 N N . VAL A 1 92 ? -3.374 9.131 7.978 1.00 64.94 92 VAL A N 1
ATOM 702 C CA . VAL A 1 92 ? -2.814 9.071 9.342 1.00 64.94 92 VAL A CA 1
ATOM 703 C C . VAL A 1 92 ? -1.937 10.274 9.696 1.00 64.94 92 VAL A C 1
ATOM 705 O O . VAL A 1 92 ? -2.024 10.787 10.810 1.00 64.94 92 VAL A O 1
ATOM 708 N N . PHE A 1 93 ? -1.153 10.812 8.760 1.00 53.72 93 PHE A N 1
ATOM 709 C CA . PHE A 1 93 ? -0.306 11.992 8.981 1.00 53.72 93 PHE A CA 1
ATOM 710 C C . PHE A 1 93 ? -1.125 13.249 9.309 1.00 53.72 93 PHE A C 1
ATOM 712 O O . PHE A 1 93 ? -0.665 14.096 10.068 1.00 53.72 93 PHE A O 1
ATOM 719 N N . PHE A 1 94 ? -2.365 13.354 8.820 1.00 46.16 94 PHE A N 1
ATOM 720 C CA . PHE A 1 94 ? -3.288 14.416 9.235 1.00 46.16 94 PHE A CA 1
ATOM 721 C C . PHE A 1 94 ? -3.873 14.218 10.650 1.00 46.16 94 PHE A C 1
ATOM 723 O O . PHE A 1 94 ? -4.420 15.166 11.209 1.00 46.16 94 PHE A O 1
ATOM 730 N N . LEU A 1 95 ? -3.730 13.033 11.254 1.00 49.62 95 LEU A N 1
ATOM 731 C CA . LEU A 1 95 ? -4.213 12.707 12.605 1.00 49.62 95 LEU A CA 1
ATOM 732 C C . LEU A 1 95 ? -3.084 12.636 13.657 1.00 49.62 95 LEU A C 1
ATOM 734 O O . LEU A 1 95 ? -3.350 12.753 14.851 1.00 49.62 95 LEU A O 1
ATOM 738 N N . GLY A 1 96 ? -1.825 12.498 13.230 1.00 47.50 96 GLY A N 1
ATOM 739 C CA . GLY A 1 96 ? -0.646 12.329 14.092 1.00 47.50 96 GLY A CA 1
ATOM 740 C C . GLY A 1 96 ? -0.082 13.552 14.849 1.00 47.50 96 GLY A C 1
ATOM 741 O O . GLY A 1 96 ? 0.535 13.333 15.893 1.00 47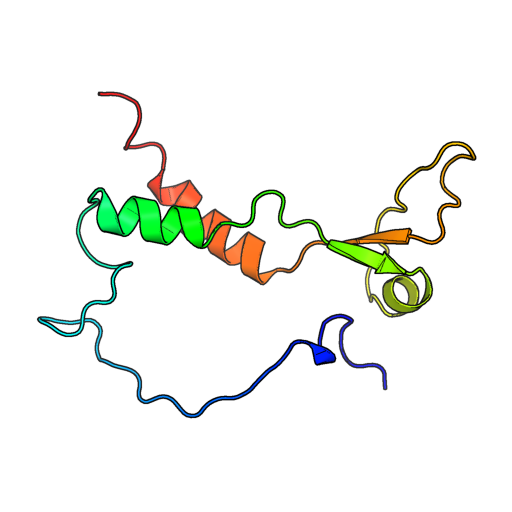.50 96 GLY A O 1
ATOM 742 N N . PRO A 1 97 ? -0.259 14.834 14.450 1.00 46.50 97 PRO A N 1
ATOM 743 C CA . PRO A 1 97 ? 0.384 15.939 15.173 1.00 46.50 97 PRO A CA 1
ATOM 744 C C . PRO A 1 97 ? -0.215 16.224 16.558 1.00 46.50 97 PRO A C 1
ATOM 746 O O . PRO A 1 97 ? 0.318 17.062 17.280 1.00 46.50 97 PRO A O 1
ATOM 749 N N . LEU A 1 98 ? -1.314 15.563 16.937 1.00 44.88 98 LEU A N 1
ATOM 750 C CA . LEU A 1 98 ? -1.997 15.789 18.215 1.00 44.88 98 LEU A CA 1
ATOM 751 C C . LEU A 1 98 ? -1.653 14.763 19.308 1.00 44.88 98 LEU A C 1
ATOM 753 O O . LEU A 1 98 ? -2.126 14.928 20.427 1.00 44.88 98 LEU A O 1
ATOM 757 N N . VAL A 1 99 ? -0.835 13.738 19.027 1.00 46.22 99 VAL A N 1
ATOM 758 C CA . VAL A 1 99 ? -0.589 12.635 19.986 1.00 46.22 99 VAL A CA 1
ATOM 759 C C . VAL A 1 99 ? 0.786 12.704 20.674 1.00 46.22 99 VAL A C 1
ATOM 761 O O . VAL A 1 99 ? 1.012 11.976 21.625 1.00 46.22 99 VAL A O 1
ATOM 764 N N . ASN A 1 100 ? 1.688 13.619 20.288 1.00 34.72 100 ASN A N 1
ATOM 765 C CA . ASN A 1 100 ? 3.052 13.682 20.857 1.00 34.72 100 ASN A CA 1
ATOM 766 C C . ASN A 1 100 ? 3.472 15.051 21.443 1.00 34.72 100 ASN A C 1
ATOM 768 O O . ASN A 1 100 ? 4.647 15.406 21.390 1.00 34.72 100 ASN A O 1
ATOM 772 N N . TRP A 1 101 ? 2.543 15.822 22.026 1.00 28.27 101 TRP A N 1
ATOM 773 C CA . TRP A 1 101 ? 2.878 17.071 22.750 1.00 28.27 101 TRP A CA 1
ATOM 774 C C . TRP A 1 101 ? 2.196 17.251 24.122 1.00 28.27 101 TRP A C 1
ATOM 776 O O . TRP A 1 101 ? 2.105 18.377 24.613 1.00 28.27 101 TRP A O 1
ATOM 786 N N . ILE A 1 102 ? 1.766 16.167 24.774 1.00 35.75 102 ILE A N 1
ATOM 787 C CA . ILE A 1 102 ? 1.439 16.124 26.215 1.00 35.75 102 ILE A CA 1
ATOM 788 C C . ILE A 1 102 ? 1.931 14.782 26.756 1.00 35.75 102 ILE A C 1
ATOM 790 O O . ILE A 1 102 ? 2.444 14.764 27.895 1.00 35.75 102 ILE A O 1
#

Mean predicted aligned error: 9.02 Å

Sequence (102 aa):
MGLAPAQDAIRYKNVVFNSGWGDQKSIYMGPPSEENNQAWDDLHVAPAMVKIPASDAAKLVNKTIPIPNASGYNSGYYLIGLDVFHQLHCLVFFLGPLVNWI

Nearest PDB structures (foldseek):
  2mzs-assembly1_A  TM=3.376E-01  e=3.784E+00  Saccharomyces cerevisiae S288C

Organism: Aspergillus fumigatus (strain CBS 144.89 / FGSC A1163 / CEA10) (NCBI:txid451804)

pLDDT: mean 79.57, std 15.2, range [28.27, 95.81]

Solvent-accessible surface area (backbone atoms only — not comparable to full-atom values): 6763 Å² total; per-residue (Å²): 135,86,70,64,92,60,56,89,73,67,80,87,79,94,76,82,84,70,88,55,52,86,91,49,47,53,72,81,57,78,79,93,43,74,68,29,50,50,54,53,51,74,69,56,60,81,78,56,66,44,82,39,48,50,79,50,53,70,70,45,94,62,86,70,53,60,42,70,46,101,84,42,68,76,57,57,33,27,51,46,69,57,66,71,56,55,58,50,46,57,65,47,63,77,61,52,84,77,76,81,81,130

Foldseek 3Di:
DDDALCPVVDDDDDDDDDPCDDPRNDQCDDDDDPSNVVVLVVVQPPVQKDKDFLVNQVVDPDHFAADADPVGRPPRITIDGDVVNVVSCVVVVVVPPPPPDD

InterPro domains:
  IPR021765 Mycotoxin biosynthesis protein UstYa-like [PF11807] (4-91)
  IPR021765 Mycotoxin biosynthesis protein UstYa-like [PTHR33365] (3-94)

Radius of gyration: 18.71 Å; Cα contacts (8 Å, |Δi|>4): 84; chains: 1; bounding box: 51×29×50 Å

Secondary structure (DSSP, 8-state):
-PPPTTGGG------PPP-SSGGG--TT-SS--HHHHHHHHHH--SS-EEEEEHHHHTT-SS--PBPPBTTBS-SSEEEEE-HHHHHHHHHHHTTGGGSS--